Protein AF-A0AAI9NDE2-F1 (afdb_monomer)

pLDDT: mean 88.68, std 15.53, range [35.81, 98.12]

Structure (mmCIF, N/CA/C/O backbone):
data_AF-A0AAI9NDE2-F1
#
_entry.id   AF-A0AAI9NDE2-F1
#
loop_
_atom_site.group_PDB
_atom_site.id
_atom_site.type_symbol
_atom_site.label_atom_id
_atom_site.label_alt_id
_atom_site.label_comp_id
_atom_site.label_asym_id
_atom_site.label_entity_id
_atom_site.label_seq_id
_atom_site.pdbx_PDB_ins_code
_atom_site.Cartn_x
_atom_site.Cartn_y
_atom_site.Cartn_z
_atom_site.occupancy
_atom_site.B_iso_or_equiv
_atom_site.auth_seq_id
_atom_site.auth_comp_id
_atom_site.auth_asym_id
_atom_site.auth_atom_id
_atom_site.pdbx_PDB_model_num
ATOM 1 N N . MET A 1 1 ? -2.341 3.810 -8.965 1.00 94.00 1 MET A N 1
ATOM 2 C CA . MET A 1 1 ? -1.179 4.711 -9.147 1.00 94.00 1 MET A CA 1
ATOM 3 C C . MET A 1 1 ? -0.208 4.074 -10.124 1.00 94.00 1 MET A C 1
ATOM 5 O O . MET A 1 1 ? -0.133 2.853 -10.163 1.00 94.00 1 MET A O 1
ATOM 9 N N . ASP A 1 2 ? 0.526 4.861 -10.901 1.00 96.38 2 ASP A N 1
ATOM 10 C CA . ASP A 1 2 ? 1.731 4.390 -11.596 1.00 96.38 2 ASP A CA 1
ATOM 11 C C . ASP A 1 2 ? 2.960 4.448 -10.660 1.00 96.38 2 ASP A C 1
ATOM 13 O O . ASP A 1 2 ? 2.846 4.801 -9.480 1.00 96.38 2 ASP A O 1
ATOM 17 N N . ALA A 1 3 ? 4.130 4.038 -11.159 1.00 95.88 3 ALA A N 1
A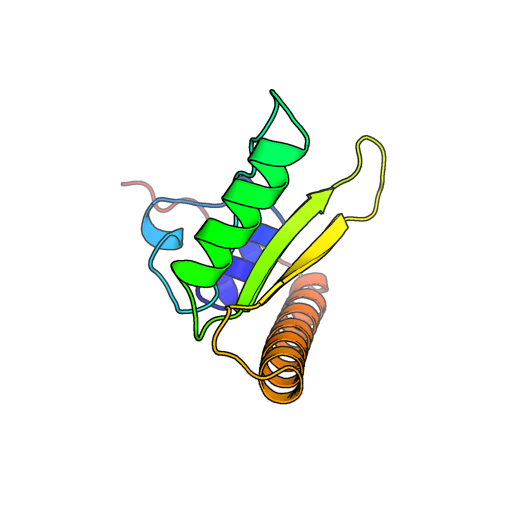TOM 18 C CA . ALA A 1 3 ? 5.366 3.993 -10.374 1.00 95.88 3 ALA A CA 1
ATOM 19 C C . ALA A 1 3 ? 5.860 5.393 -9.951 1.00 95.88 3 ALA A C 1
ATOM 21 O O . ALA A 1 3 ? 6.284 5.573 -8.808 1.00 95.88 3 ALA A O 1
ATOM 22 N N . ASP A 1 4 ? 5.748 6.391 -10.830 1.00 93.75 4 ASP A N 1
ATOM 23 C CA . ASP A 1 4 ? 6.204 7.765 -10.572 1.00 93.75 4 ASP A CA 1
ATOM 24 C C . ASP A 1 4 ? 5.335 8.469 -9.519 1.00 93.75 4 ASP A C 1
ATOM 26 O O . ASP A 1 4 ? 5.832 9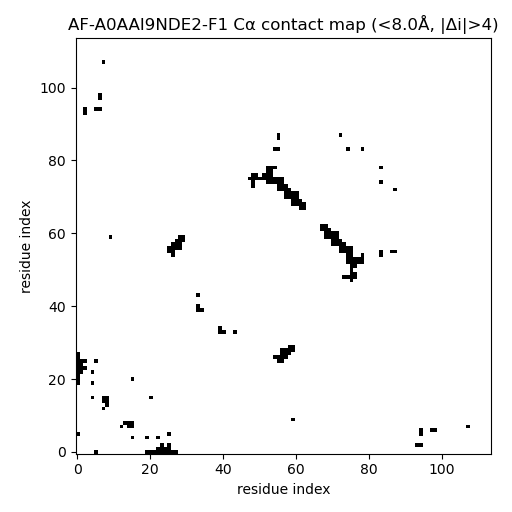.149 -8.613 1.00 93.75 4 ASP A O 1
ATOM 30 N N . THR A 1 5 ? 4.019 8.274 -9.600 1.00 95.88 5 THR A N 1
ATOM 31 C CA . THR A 1 5 ? 3.056 8.793 -8.624 1.00 95.88 5 THR A CA 1
ATOM 32 C C . THR A 1 5 ? 3.250 8.128 -7.268 1.00 95.88 5 THR A C 1
ATOM 34 O O . THR A 1 5 ? 3.207 8.800 -6.239 1.00 95.88 5 THR A O 1
ATOM 37 N N . GLU A 1 6 ? 3.502 6.818 -7.245 1.00 96.25 6 GLU A N 1
ATOM 38 C CA . GLU A 1 6 ? 3.832 6.103 -6.013 1.00 96.25 6 GLU A CA 1
ATOM 39 C C . GLU A 1 6 ? 5.099 6.657 -5.352 1.00 96.25 6 GLU A C 1
ATOM 41 O O . GLU A 1 6 ? 5.103 6.900 -4.146 1.00 96.25 6 GLU A O 1
ATOM 46 N N . LEU A 1 7 ? 6.160 6.878 -6.128 1.00 94.56 7 LEU A N 1
ATOM 47 C CA . LEU A 1 7 ? 7.410 7.452 -5.637 1.00 94.56 7 LEU A CA 1
ATOM 48 C C . LEU A 1 7 ? 7.175 8.848 -5.033 1.00 94.56 7 LEU A C 1
ATOM 50 O O . LEU A 1 7 ? 7.600 9.122 -3.907 1.00 94.56 7 LEU A O 1
ATOM 54 N N . SER A 1 8 ? 6.417 9.690 -5.740 1.00 92.75 8 SER A N 1
ATOM 55 C CA . SER A 1 8 ? 6.001 11.019 -5.275 1.00 92.75 8 SER A CA 1
ATOM 56 C C . SER A 1 8 ? 5.225 10.951 -3.955 1.00 92.75 8 SER A C 1
ATOM 58 O O . SER A 1 8 ? 5.523 11.690 -3.016 1.00 92.75 8 SER A O 1
ATOM 60 N N . TYR A 1 9 ? 4.263 10.028 -3.863 1.00 93.69 9 TYR A N 1
ATOM 61 C CA . TYR A 1 9 ? 3.431 9.812 -2.681 1.00 93.69 9 TYR A CA 1
ATOM 62 C C . TYR A 1 9 ? 4.240 9.329 -1.473 1.00 93.69 9 TYR A C 1
ATOM 64 O O . TYR A 1 9 ? 4.046 9.824 -0.364 1.00 93.69 9 TYR A O 1
ATOM 72 N N . VAL A 1 10 ? 5.164 8.386 -1.670 1.00 92.50 10 VAL A N 1
ATOM 73 C CA . VAL A 1 10 ? 5.999 7.850 -0.585 1.00 92.50 10 VAL A CA 1
ATOM 74 C C . VAL A 1 10 ? 6.935 8.919 -0.019 1.00 92.50 10 VAL A C 1
ATOM 76 O O . VAL A 1 10 ? 7.132 8.957 1.195 1.00 92.50 10 VAL A O 1
ATOM 79 N N . MET A 1 11 ? 7.481 9.802 -0.862 1.00 89.19 11 MET A N 1
ATOM 80 C CA . MET A 1 11 ? 8.318 10.919 -0.404 1.00 89.19 11 MET A CA 1
ATOM 81 C C . MET A 1 11 ? 7.507 12.046 0.238 1.00 89.19 11 MET A C 1
ATOM 83 O O . MET A 1 11 ? 7.935 12.629 1.232 1.00 89.19 11 MET A O 1
ATOM 87 N N . ALA A 1 12 ? 6.335 12.354 -0.314 1.00 89.12 12 ALA A N 1
ATOM 88 C CA . ALA A 1 12 ? 5.451 13.398 0.181 1.00 89.12 12 ALA A CA 1
ATOM 89 C C . ALA A 1 12 ? 3.986 12.937 0.080 1.00 89.12 12 ALA A C 1
ATOM 91 O O . ALA A 1 12 ? 3.367 13.105 -0.971 1.00 89.12 12 ALA A O 1
ATOM 92 N N . PRO A 1 13 ? 3.379 12.409 1.161 1.00 88.25 13 PRO A N 1
ATOM 93 C CA . PRO A 1 13 ? 2.006 11.892 1.118 1.00 88.25 13 PRO A CA 1
ATOM 94 C C . PRO A 1 13 ? 0.941 12.929 0.731 1.00 88.25 13 PRO A C 1
ATOM 96 O O . PRO A 1 13 ? -0.118 12.571 0.225 1.00 88.25 13 PRO A O 1
ATOM 99 N N . SER A 1 14 ? 1.232 14.219 0.925 1.00 88.81 14 SER A N 1
ATOM 100 C CA . SER A 1 14 ? 0.389 15.349 0.514 1.00 88.81 14 SER A CA 1
ATOM 101 C C . SER A 1 14 ? 0.527 15.738 -0.967 1.00 88.81 14 SER A C 1
ATOM 103 O O . SER A 1 14 ? -0.100 16.701 -1.399 1.00 88.81 14 SER A O 1
ATOM 105 N N . SER A 1 15 ? 1.341 15.024 -1.752 1.00 88.00 15 SER A N 1
ATOM 106 C CA . SER A 1 15 ? 1.599 15.334 -3.169 1.00 88.00 15 SER A CA 1
ATOM 107 C C . SER A 1 15 ? 0.488 14.900 -4.131 1.00 88.00 15 SER A C 1
ATOM 109 O O . SER A 1 15 ? 0.514 15.282 -5.300 1.00 88.00 15 SER A O 1
ATOM 111 N N . LEU A 1 16 ? -0.486 14.110 -3.670 1.00 90.19 16 LEU A N 1
ATOM 112 C CA . LEU A 1 16 ? -1.534 13.556 -4.525 1.00 90.19 16 LEU A CA 1
ATOM 113 C C . LEU A 1 16 ? -2.472 14.650 -5.060 1.00 90.19 16 LEU A C 1
ATOM 115 O O . LEU A 1 16 ? -3.229 15.262 -4.309 1.00 90.19 16 LEU A O 1
ATOM 119 N N . GLY A 1 17 ? -2.450 14.857 -6.379 1.00 89.06 17 GLY A N 1
ATOM 120 C CA . GLY A 1 17 ? -3.439 15.650 -7.119 1.00 89.06 17 GLY A CA 1
ATOM 121 C C . GLY A 1 17 ? -4.534 14.786 -7.759 1.00 89.06 17 GLY A C 1
ATOM 122 O O . GLY A 1 17 ? -4.500 13.561 -7.671 1.00 89.06 17 GLY A O 1
ATOM 123 N N . GLY A 1 18 ? -5.493 15.403 -8.459 1.00 89.38 18 GLY A N 1
ATOM 124 C CA . GLY A 1 18 ? -6.626 14.688 -9.078 1.00 89.38 18 GLY A CA 1
ATOM 125 C C . GLY A 1 18 ? -6.212 13.552 -10.026 1.00 89.38 18 GLY A C 1
ATOM 126 O O . GLY A 1 18 ? -6.740 12.446 -9.937 1.00 89.38 18 GLY A O 1
ATOM 127 N N . ASN A 1 19 ? -5.191 13.777 -10.856 1.00 89.00 19 ASN A N 1
ATOM 128 C CA . ASN A 1 19 ? -4.712 12.776 -11.820 1.00 89.00 19 ASN A CA 1
ATOM 129 C C . ASN A 1 19 ? -4.006 11.577 -11.160 1.00 89.00 19 ASN A C 1
ATOM 131 O O . ASN A 1 19 ? -3.877 10.526 -11.781 1.00 89.00 19 ASN A O 1
ATOM 135 N N . ALA A 1 20 ? -3.580 11.703 -9.900 1.00 91.81 20 ALA A N 1
ATOM 136 C CA . ALA A 1 20 ? -2.859 10.652 -9.183 1.00 91.81 20 ALA A CA 1
ATOM 137 C C . ALA A 1 20 ? -3.749 9.450 -8.806 1.00 91.81 20 ALA A C 1
ATOM 139 O O . ALA A 1 20 ? -3.249 8.362 -8.518 1.00 91.81 20 ALA A O 1
ATOM 140 N N . TRP A 1 21 ? -5.074 9.629 -8.807 1.00 92.06 21 TRP A N 1
ATOM 141 C CA . TRP A 1 21 ? -6.025 8.607 -8.364 1.00 92.06 21 TRP A CA 1
ATOM 142 C C . TRP A 1 21 ? -6.242 7.484 -9.384 1.00 92.06 21 TRP A C 1
ATOM 144 O O . TRP A 1 21 ? -6.534 6.361 -8.981 1.00 92.06 21 TRP A O 1
ATOM 154 N N . ASN A 1 22 ? -6.066 7.755 -10.683 1.00 93.69 22 ASN A N 1
ATOM 155 C CA . ASN A 1 22 ? -6.339 6.792 -11.759 1.00 93.69 22 ASN A CA 1
ATOM 156 C C . ASN A 1 22 ? -5.222 6.729 -12.820 1.00 93.69 22 ASN A C 1
ATOM 158 O O . ASN A 1 22 ? -5.482 6.508 -13.997 1.00 93.69 22 ASN A O 1
ATOM 162 N N . CYS A 1 23 ? -3.971 6.955 -12.416 1.00 94.12 23 CYS A N 1
ATOM 163 C CA . CYS A 1 23 ? -2.821 6.961 -13.329 1.00 94.12 23 CYS A CA 1
ATOM 164 C C . CYS A 1 23 ? -2.176 5.584 -13.566 1.00 94.12 23 CYS A C 1
ATOM 166 O O . CYS A 1 23 ? -1.281 5.472 -14.392 1.00 94.12 23 CYS A O 1
ATOM 168 N N . GLY A 1 24 ? -2.597 4.526 -12.866 1.00 95.31 24 GLY A N 1
ATOM 169 C CA . GLY A 1 24 ? -1.990 3.199 -13.025 1.00 95.31 24 GLY A CA 1
ATOM 170 C C . GLY A 1 24 ? -2.556 2.141 -12.082 1.00 95.31 24 GLY A C 1
ATOM 171 O O . GLY A 1 24 ? -3.468 2.418 -11.302 1.00 95.31 24 GLY A O 1
ATOM 172 N N . ASP A 1 25 ? -1.967 0.949 -12.115 1.00 94.88 25 ASP A N 1
ATOM 173 C CA . ASP A 1 25 ? -2.461 -0.299 -11.513 1.00 94.88 25 ASP A CA 1
ATOM 174 C C . ASP A 1 25 ? -2.040 -0.536 -10.048 1.00 94.88 25 ASP A C 1
ATOM 176 O O . ASP A 1 25 ? -2.584 -1.407 -9.368 1.00 94.88 25 ASP A O 1
ATOM 180 N N . ARG A 1 26 ? -1.095 0.243 -9.512 1.00 97.12 26 ARG A N 1
ATOM 181 C CA . ARG A 1 26 ? -0.607 0.080 -8.133 1.00 97.12 26 ARG A CA 1
ATOM 182 C C . ARG A 1 26 ? -1.636 0.609 -7.138 1.00 97.12 26 ARG A C 1
ATOM 184 O O . ARG A 1 26 ? -1.811 1.825 -7.001 1.00 97.12 26 ARG A O 1
ATOM 191 N N . LEU A 1 27 ? -2.300 -0.299 -6.424 1.00 97.00 27 LEU A N 1
ATOM 192 C CA . LEU A 1 27 ? -3.305 0.040 -5.418 1.00 97.00 27 LEU A CA 1
A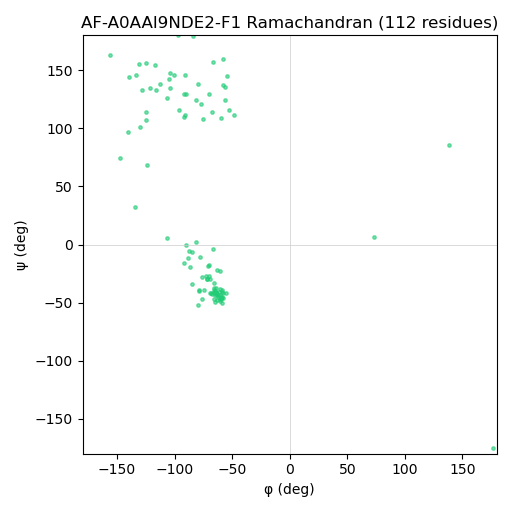TOM 193 C C . LEU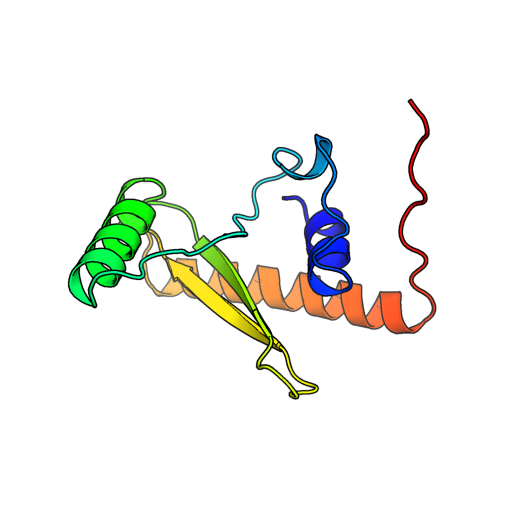 A 1 27 ? -2.656 0.528 -4.113 1.00 97.00 27 LEU A C 1
ATOM 195 O O . LEU A 1 27 ? -1.922 -0.211 -3.446 1.00 97.00 27 LEU A O 1
ATOM 199 N N . TRP A 1 28 ? -2.999 1.753 -3.717 1.00 97.19 28 TRP A N 1
ATOM 200 C CA . TRP A 1 28 ? -2.640 2.336 -2.427 1.00 97.19 28 TRP A CA 1
ATOM 201 C C . TRP A 1 28 ? -3.881 2.731 -1.639 1.00 97.19 28 TRP A C 1
ATOM 203 O O . TRP A 1 28 ? -4.803 3.354 -2.157 1.00 97.19 28 TRP A O 1
ATOM 213 N N . ILE A 1 29 ? -3.884 2.377 -0.361 1.00 96.38 29 ILE A N 1
ATOM 214 C CA . ILE A 1 29 ? -4.885 2.812 0.605 1.00 96.38 29 ILE A CA 1
ATOM 215 C C . ILE A 1 29 ? -4.365 4.099 1.236 1.00 96.38 29 ILE A C 1
ATOM 217 O O . ILE A 1 29 ? -3.378 4.064 1.977 1.00 96.38 29 ILE A O 1
ATOM 221 N N . ILE A 1 30 ? -5.040 5.206 0.932 1.00 94.81 30 ILE A N 1
ATOM 222 C CA . ILE A 1 30 ? -4.690 6.539 1.435 1.00 94.81 30 ILE A CA 1
ATOM 223 C C . ILE A 1 30 ? -5.211 6.717 2.857 1.00 94.81 30 ILE A C 1
ATOM 225 O O . ILE A 1 30 ? -4.430 6.984 3.766 1.00 94.81 30 ILE A O 1
ATOM 229 N N . ASP A 1 31 ? -6.501 6.444 3.054 1.00 93.50 31 ASP A N 1
ATOM 230 C CA . ASP A 1 31 ? -7.153 6.515 4.353 1.00 93.50 31 ASP A CA 1
ATOM 231 C C . ASP A 1 31 ? -7.646 5.143 4.800 1.00 93.50 31 ASP A C 1
ATOM 233 O O . ASP A 1 31 ? -8.290 4.396 4.061 1.00 93.50 31 ASP A O 1
ATOM 237 N N . TRP A 1 32 ? -7.351 4.818 6.056 1.00 94.44 32 TRP A N 1
ATOM 238 C CA . TRP A 1 32 ? -7.882 3.641 6.728 1.00 94.44 32 TRP A CA 1
ATOM 239 C C . TRP A 1 32 ? -8.454 4.049 8.078 1.00 94.44 32 TRP A C 1
ATOM 241 O O . TRP A 1 32 ? -7.718 4.226 9.052 1.00 94.44 32 TRP A O 1
ATOM 251 N N . ILE A 1 33 ? -9.775 4.177 8.144 1.00 94.50 33 ILE A N 1
ATOM 252 C CA . ILE A 1 33 ? -10.477 4.693 9.317 1.00 94.50 33 ILE A CA 1
ATOM 253 C C . ILE A 1 33 ? -11.516 3.657 9.753 1.00 94.50 33 ILE A C 1
ATOM 255 O O . ILE A 1 33 ? -12.458 3.360 9.029 1.00 94.50 33 ILE A O 1
ATOM 259 N N . ALA A 1 34 ? -11.310 3.079 10.938 1.00 94.81 34 ALA A N 1
ATOM 260 C CA . ALA A 1 34 ? -12.226 2.129 11.578 1.00 94.81 34 ALA A CA 1
ATOM 261 C C . ALA A 1 34 ? -12.139 2.302 13.109 1.00 94.81 34 ALA A C 1
ATOM 263 O O . ALA A 1 34 ? -11.442 1.526 13.770 1.00 94.81 34 ALA A O 1
ATOM 264 N N . PRO A 1 35 ? -12.728 3.379 13.665 1.00 93.62 35 PRO A N 1
ATOM 265 C CA . PRO A 1 35 ? -12.446 3.823 15.029 1.00 93.62 35 PRO A CA 1
ATOM 266 C C . PRO A 1 35 ? -13.303 3.136 16.100 1.00 93.62 35 PRO A C 1
ATOM 268 O O . PRO A 1 35 ? -12.929 3.166 17.268 1.00 93.62 35 PRO A O 1
ATOM 271 N N . PHE A 1 36 ? -14.439 2.539 15.730 1.00 92.81 36 PHE A N 1
ATOM 272 C CA . PHE A 1 36 ? -15.457 2.120 16.699 1.00 92.81 36 PHE A CA 1
ATOM 273 C C . PHE A 1 36 ? -15.189 0.741 17.303 1.00 92.81 36 PHE A C 1
ATOM 275 O O . PHE A 1 36 ? -15.457 0.523 18.483 1.00 92.81 36 PHE A O 1
ATOM 282 N N . SER A 1 37 ? -14.615 -0.188 16.537 1.00 95.00 37 SER A N 1
ATOM 283 C CA . SER A 1 37 ? -14.268 -1.507 17.057 1.00 95.00 37 SER A CA 1
ATOM 284 C C . SER A 1 37 ? -13.145 -2.191 16.275 1.00 95.00 37 SER A C 1
ATOM 286 O O . SER A 1 37 ? -12.826 -1.875 15.125 1.00 95.00 37 SER A O 1
ATOM 288 N N . ARG A 1 38 ? -12.551 -3.217 16.899 1.00 94.31 38 ARG A N 1
ATOM 289 C CA . ARG A 1 38 ? -11.652 -4.152 16.200 1.00 94.31 38 ARG A CA 1
ATOM 290 C C . ARG A 1 38 ? -12.384 -4.939 15.113 1.00 94.31 38 ARG A C 1
ATOM 292 O O . ARG A 1 38 ? -11.730 -5.473 14.217 1.00 94.31 38 ARG A O 1
ATOM 299 N N . ASP A 1 39 ? -13.699 -5.055 15.216 1.00 96.69 39 ASP A N 1
ATOM 300 C CA . ASP A 1 39 ? -14.531 -5.854 14.325 1.00 96.69 39 ASP A CA 1
ATOM 301 C C . ASP A 1 39 ? -14.758 -5.095 13.020 1.00 96.69 39 ASP A C 1
ATOM 303 O O . ASP A 1 39 ? -14.542 -5.674 11.957 1.00 96.69 39 ASP A O 1
ATOM 307 N N . ASP A 1 40 ? -14.976 -3.780 13.090 1.00 95.62 40 ASP A N 1
ATOM 308 C CA . ASP A 1 40 ? -15.021 -2.892 11.921 1.00 95.62 40 ASP A CA 1
ATOM 309 C C . ASP A 1 40 ? -13.707 -2.927 11.139 1.00 95.62 40 ASP A C 1
ATOM 311 O O . ASP A 1 40 ? -13.695 -2.979 9.911 1.00 95.62 40 ASP A O 1
ATOM 315 N N . ASN A 1 41 ? -12.568 -2.978 11.839 1.00 95.12 41 ASN A N 1
ATOM 316 C CA . ASN A 1 41 ? -11.264 -3.104 11.188 1.00 95.12 41 ASN A CA 1
ATOM 317 C C . ASN A 1 41 ? -11.130 -4.426 10.410 1.00 95.12 41 ASN A C 1
ATOM 319 O O . ASN A 1 41 ? -10.611 -4.442 9.289 1.00 95.12 41 ASN A O 1
ATOM 323 N N . ARG A 1 42 ? -1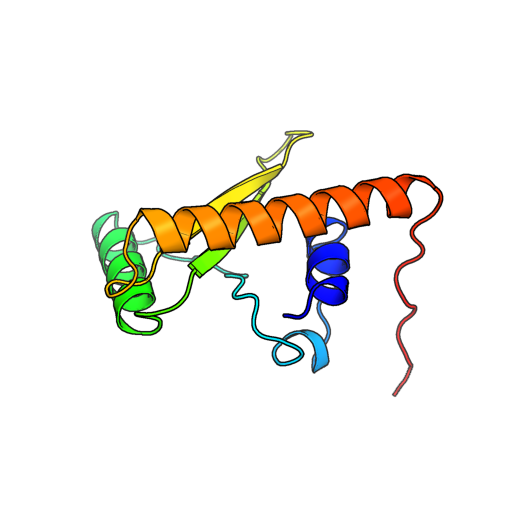1.602 -5.540 10.993 1.00 95.81 42 ARG A N 1
ATOM 324 C CA . ARG A 1 42 ? -11.598 -6.855 10.330 1.00 95.81 42 ARG A CA 1
ATOM 325 C C . ARG A 1 42 ? -12.578 -6.888 9.162 1.00 95.81 42 ARG A C 1
ATOM 327 O O . ARG A 1 42 ? -12.214 -7.412 8.109 1.00 95.81 42 ARG A O 1
ATOM 334 N N . ALA A 1 43 ? -13.764 -6.308 9.329 1.00 96.50 43 ALA A N 1
ATOM 335 C CA . ALA A 1 43 ? -14.777 -6.191 8.289 1.00 96.50 43 ALA A CA 1
ATOM 336 C C . ALA A 1 43 ? -14.250 -5.380 7.098 1.00 96.50 43 ALA A C 1
ATOM 338 O O . ALA A 1 43 ? -14.283 -5.871 5.973 1.00 96.50 43 ALA A O 1
ATOM 339 N N . LEU A 1 44 ? -13.644 -4.214 7.344 1.00 96.31 44 LEU A N 1
ATOM 340 C CA . LEU A 1 44 ? -13.049 -3.380 6.298 1.00 96.31 44 LEU A CA 1
ATOM 341 C C . LEU A 1 44 ? -11.912 -4.104 5.561 1.00 96.31 44 LEU A C 1
ATOM 343 O O . LEU A 1 44 ? -11.827 -4.062 4.335 1.00 96.31 44 LEU A O 1
ATOM 347 N N . ARG A 1 45 ? -11.061 -4.839 6.289 1.00 95.19 45 ARG A N 1
ATOM 348 C CA . ARG A 1 45 ? -10.006 -5.668 5.681 1.00 95.19 45 ARG A CA 1
ATOM 349 C C . ARG A 1 45 ? -10.551 -6.792 4.819 1.00 95.19 45 ARG A C 1
ATOM 351 O O . ARG A 1 45 ? -9.977 -7.056 3.765 1.00 95.19 45 ARG A O 1
ATOM 358 N N . ARG A 1 46 ? -11.615 -7.457 5.259 1.00 96.31 46 ARG A N 1
ATOM 359 C CA . ARG A 1 46 ? -12.283 -8.490 4.468 1.00 96.31 46 ARG A CA 1
ATOM 360 C C . ARG A 1 46 ? -12.903 -7.882 3.207 1.00 96.31 46 ARG A C 1
ATOM 362 O O . ARG A 1 46 ? -12.597 -8.361 2.122 1.00 96.31 46 ARG A O 1
ATOM 369 N N . ALA A 1 47 ? -13.655 -6.792 3.345 1.00 96.75 47 ALA A N 1
ATOM 370 C CA . ALA A 1 47 ? -14.294 -6.101 2.228 1.00 96.75 47 ALA A CA 1
ATOM 371 C C . ALA A 1 47 ? -13.277 -5.625 1.177 1.00 96.75 47 ALA A C 1
ATOM 373 O O . ALA A 1 47 ? -13.505 -5.791 -0.018 1.00 96.75 47 ALA A O 1
ATOM 374 N N . LEU A 1 48 ? -12.119 -5.103 1.602 1.00 96.00 48 LEU A N 1
ATOM 375 C CA . LEU A 1 48 ? -11.039 -4.737 0.682 1.00 96.00 48 LEU A CA 1
ATOM 376 C C . LEU A 1 48 ? -10.547 -5.949 -0.130 1.00 96.00 48 LEU A C 1
ATOM 378 O O . LEU A 1 48 ? -10.390 -5.851 -1.344 1.00 96.00 48 LEU A O 1
ATOM 382 N N . ALA A 1 49 ? -10.306 -7.083 0.534 1.00 96.62 49 ALA A N 1
ATOM 383 C CA . ALA A 1 49 ? -9.805 -8.294 -0.115 1.00 96.62 49 ALA A CA 1
ATOM 384 C C . ALA A 1 49 ? -10.840 -8.963 -1.036 1.00 96.62 49 ALA A C 1
ATOM 386 O O . ALA A 1 49 ? -10.452 -9.662 -1.969 1.00 96.62 49 ALA A O 1
ATOM 387 N N . GLU A 1 50 ? -12.132 -8.773 -0.764 1.00 97.19 50 GLU A N 1
ATOM 388 C CA . GLU A 1 50 ? -13.241 -9.237 -1.606 1.00 97.19 50 GLU A CA 1
ATOM 389 C C . GLU A 1 50 ? -13.449 -8.317 -2.820 1.00 97.19 50 GLU A C 1
ATOM 391 O O . GLU A 1 50 ? -13.671 -8.810 -3.921 1.00 97.19 50 GLU A O 1
ATOM 396 N N . ARG A 1 51 ? -13.318 -6.993 -2.650 1.00 96.94 51 ARG A N 1
ATOM 397 C CA . ARG A 1 51 ? -13.481 -6.003 -3.731 1.00 96.94 51 ARG A CA 1
ATOM 398 C C . ARG A 1 51 ? -12.331 -5.998 -4.738 1.00 96.94 51 ARG A C 1
ATOM 400 O O . ARG A 1 51 ? -12.548 -5.675 -5.900 1.00 96.94 51 ARG A O 1
ATOM 407 N N . HIS A 1 52 ? -11.128 -6.348 -4.293 1.00 95.88 52 HIS A N 1
ATOM 408 C CA . HIS A 1 52 ? -9.931 -6.447 -5.130 1.00 95.88 52 HIS A CA 1
ATOM 409 C C . HIS A 1 52 ? -9.331 -7.856 -5.011 1.00 95.88 52 HIS A C 1
ATOM 411 O O . HIS A 1 52 ? -8.286 -8.031 -4.379 1.00 95.88 52 HIS A O 1
ATOM 417 N N . PRO A 1 53 ? -10.019 -8.886 -5.536 1.00 96.75 53 PRO A N 1
ATOM 418 C CA . PRO A 1 53 ? -9.705 -10.283 -5.243 1.00 96.75 53 PRO A CA 1
ATOM 419 C C . PRO A 1 53 ? -8.376 -10.748 -5.847 1.00 96.75 53 PRO A C 1
ATOM 421 O O . PRO A 1 53 ? -7.709 -11.604 -5.267 1.00 96.75 53 PRO A O 1
ATOM 424 N N . ASP A 1 54 ? -7.982 -10.167 -6.970 1.00 96.81 54 ASP A N 1
ATOM 425 C CA . ASP A 1 54 ? -6.840 -10.516 -7.815 1.00 96.81 54 ASP A CA 1
ATOM 426 C C . ASP A 1 54 ? -5.672 -9.520 -7.701 1.00 96.81 54 ASP A C 1
ATOM 428 O O . ASP A 1 54 ? -4.684 -9.628 -8.420 1.00 96.81 54 ASP A O 1
ATOM 432 N N . SER A 1 55 ? -5.769 -8.550 -6.789 1.00 96.38 55 SER A N 1
ATOM 433 C CA . SER A 1 55 ? -4.808 -7.452 -6.668 1.00 96.38 55 SER A CA 1
ATOM 434 C C . SER A 1 55 ? -4.083 -7.451 -5.321 1.00 96.38 55 SER A C 1
ATOM 436 O O . SER A 1 55 ? -4.596 -7.909 -4.293 1.00 96.38 55 SER A O 1
ATOM 438 N N . VAL A 1 56 ? -2.884 -6.871 -5.299 1.00 97.94 56 VAL A N 1
ATOM 439 C CA . VAL A 1 56 ? -2.192 -6.506 -4.057 1.00 97.94 56 VAL A CA 1
ATOM 440 C C . VAL A 1 56 ? -2.368 -5.017 -3.786 1.00 97.94 56 VAL A C 1
ATOM 442 O O . VAL A 1 56 ? -2.403 -4.205 -4.705 1.00 97.94 56 VAL A O 1
ATOM 445 N N . GLY A 1 57 ? -2.463 -4.655 -2.511 1.00 97.06 57 GLY A N 1
ATOM 446 C CA . GLY A 1 57 ? -2.568 -3.267 -2.068 1.00 97.06 57 GLY A CA 1
ATOM 447 C C . GLY A 1 57 ? -1.478 -2.920 -1.067 1.00 97.06 57 GLY A C 1
ATOM 448 O O . GLY A 1 57 ? -0.952 -3.797 -0.376 1.00 97.06 57 GLY A O 1
ATOM 449 N N . ARG A 1 58 ? -1.149 -1.633 -0.951 1.00 97.75 58 ARG A N 1
ATOM 450 C CA . ARG A 1 58 ? -0.198 -1.113 0.042 1.00 97.75 58 ARG A CA 1
ATOM 451 C C . ARG A 1 58 ? -0.769 0.087 0.792 1.00 97.75 58 ARG A C 1
ATOM 453 O O . ARG A 1 58 ? -1.662 0.767 0.308 1.00 97.75 58 ARG A O 1
ATOM 460 N N . SER A 1 59 ? -0.277 0.340 1.999 1.00 96.56 59 SER A N 1
ATOM 461 C CA . SER A 1 59 ? -0.571 1.566 2.754 1.00 96.56 59 SER A CA 1
ATOM 462 C C . SER A 1 59 ? 0.686 2.065 3.447 1.00 96.56 59 SER A C 1
ATOM 464 O O . SER A 1 59 ? 1.450 1.248 3.973 1.00 96.56 59 SER A O 1
ATOM 466 N N . LEU A 1 60 ? 0.861 3.381 3.52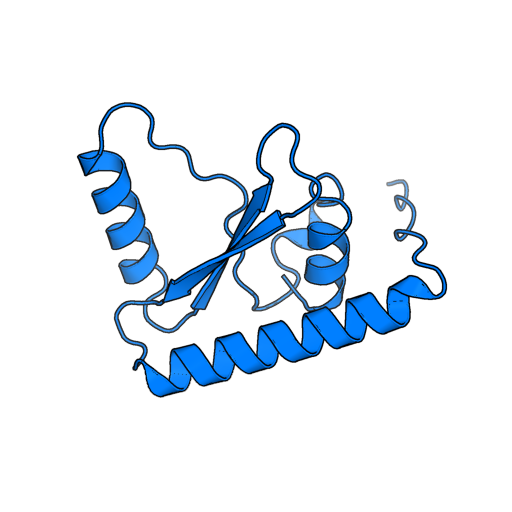7 1.00 94.19 60 LEU A N 1
ATOM 467 C CA . LEU A 1 60 ? 1.977 3.989 4.240 1.00 94.19 60 LEU A CA 1
ATOM 468 C C . LEU A 1 60 ? 1.575 4.282 5.686 1.00 94.19 60 LEU A C 1
ATOM 470 O O . LEU A 1 60 ? 0.540 4.887 5.947 1.00 94.19 60 LEU A O 1
ATOM 474 N N . ARG A 1 61 ? 2.396 3.857 6.648 1.00 90.81 61 ARG A N 1
ATOM 475 C CA . ARG A 1 61 ? 2.209 4.181 8.063 1.00 90.81 61 ARG A CA 1
ATOM 476 C C . ARG A 1 61 ? 3.463 4.825 8.623 1.00 90.81 61 ARG A C 1
ATOM 478 O O . ARG A 1 61 ? 4.445 4.136 8.891 1.00 90.81 61 ARG A O 1
ATOM 485 N N . VAL A 1 62 ? 3.387 6.124 8.870 1.00 85.56 62 VAL A N 1
ATOM 486 C CA . VAL A 1 62 ? 4.406 6.870 9.614 1.00 85.56 62 VAL A CA 1
ATOM 487 C C . VAL A 1 62 ? 4.032 6.840 11.094 1.00 85.56 62 VAL A C 1
ATOM 489 O O . VAL A 1 62 ? 2.878 7.082 11.459 1.00 85.56 62 VAL A O 1
ATOM 492 N N . ARG A 1 63 ? 4.974 6.476 11.968 1.00 82.06 63 ARG A N 1
ATOM 493 C CA . ARG A 1 63 ? 4.756 6.584 13.418 1.00 82.06 63 ARG A CA 1
ATOM 494 C C . ARG A 1 63 ? 4.972 8.033 13.838 1.00 82.06 63 ARG A C 1
ATOM 496 O O . ARG A 1 63 ? 5.928 8.662 13.405 1.00 82.06 63 ARG A O 1
ATOM 503 N N . ARG A 1 64 ? 4.108 8.553 14.712 1.00 81.38 64 ARG A N 1
ATOM 504 C CA . ARG A 1 64 ? 4.302 9.886 15.296 1.00 81.38 64 ARG A CA 1
ATOM 505 C C . ARG A 1 64 ? 5.668 9.937 15.990 1.00 81.38 64 ARG A C 1
ATOM 507 O O . ARG A 1 64 ? 5.931 9.099 16.847 1.00 81.38 64 ARG A O 1
ATOM 514 N N . GLY A 1 65 ? 6.504 10.900 15.606 1.00 80.75 65 GLY A N 1
ATOM 515 C CA . GLY A 1 65 ? 7.857 11.068 16.148 1.00 80.75 65 GLY A CA 1
ATOM 516 C C . GLY A 1 65 ? 8.882 10.032 15.673 1.00 80.75 65 GLY A C 1
ATOM 517 O O . GLY A 1 65 ? 9.992 10.028 16.186 1.00 80.75 65 GLY A O 1
ATOM 518 N N . GLY A 1 66 ? 8.524 9.153 14.731 1.00 78.69 66 GLY A N 1
ATOM 519 C CA . GLY A 1 66 ? 9.466 8.242 14.088 1.00 78.69 66 GLY A CA 1
ATOM 520 C C . GLY A 1 66 ? 10.060 8.856 12.823 1.00 78.69 66 GLY A C 1
ATOM 521 O O . GLY A 1 66 ? 9.372 9.559 12.087 1.00 78.69 66 GLY A O 1
ATOM 522 N N . ASP A 1 67 ? 11.318 8.535 12.558 1.00 81.69 67 ASP A N 1
ATOM 523 C CA . ASP A 1 67 ? 12.045 8.810 11.312 1.00 81.69 67 ASP A CA 1
ATOM 524 C C . ASP A 1 67 ? 11.806 7.737 10.233 1.00 81.69 67 ASP A C 1
ATOM 526 O O . ASP A 1 67 ? 12.232 7.873 9.089 1.00 81.69 67 ASP A O 1
ATOM 530 N N . THR A 1 68 ? 11.098 6.664 10.589 1.00 84.69 68 THR A N 1
ATOM 531 C CA . THR A 1 68 ? 10.803 5.535 9.710 1.00 84.69 68 THR A CA 1
ATOM 532 C C . THR A 1 68 ? 9.317 5.441 9.380 1.00 84.69 68 THR A C 1
ATOM 534 O O . THR A 1 68 ? 8.428 5.562 10.232 1.00 84.69 68 THR A O 1
ATOM 537 N N . ALA A 1 69 ? 9.043 5.154 8.109 1.00 87.38 69 ALA A N 1
ATOM 538 C CA . ALA A 1 69 ? 7.724 4.792 7.621 1.00 87.38 69 ALA A CA 1
ATOM 539 C C . ALA A 1 69 ? 7.667 3.286 7.343 1.00 87.38 69 ALA A C 1
ATOM 541 O O . ALA A 1 69 ? 8.620 2.687 6.850 1.00 87.38 69 ALA A O 1
ATOM 542 N N . ARG A 1 70 ? 6.525 2.661 7.636 1.00 90.81 70 ARG A N 1
ATOM 543 C CA . ARG A 1 70 ? 6.265 1.259 7.305 1.00 90.81 70 ARG A CA 1
ATOM 544 C C . ARG A 1 70 ? 5.276 1.173 6.154 1.00 90.81 70 ARG A C 1
ATOM 546 O O . ARG A 1 70 ? 4.155 1.664 6.272 1.00 90.81 70 ARG A O 1
ATOM 553 N N . VAL A 1 71 ? 5.647 0.449 5.103 1.00 94.25 71 VAL A N 1
ATOM 554 C CA . VAL A 1 71 ? 4.693 -0.016 4.094 1.00 94.25 71 VAL A CA 1
ATOM 555 C C . VAL A 1 71 ? 4.005 -1.269 4.629 1.00 94.25 71 VAL A C 1
ATOM 557 O O . VAL A 1 71 ? 4.651 -2.230 5.047 1.00 94.25 71 VAL A O 1
ATOM 560 N N . LYS A 1 72 ? 2.676 -1.242 4.686 1.00 95.75 72 LYS A N 1
ATOM 561 C CA . LYS A 1 72 ? 1.855 -2.404 5.032 1.00 95.75 72 LYS A CA 1
ATOM 562 C C . LYS A 1 72 ? 1.222 -2.952 3.765 1.00 95.75 72 LYS A C 1
ATOM 564 O O . LYS A 1 72 ? 0.684 -2.189 2.972 1.00 95.75 72 LYS A O 1
ATOM 569 N N . GLU A 1 73 ? 1.270 -4.266 3.620 1.00 97.25 73 GLU A N 1
ATOM 570 C CA . GLU A 1 73 ? 0.828 -4.982 2.427 1.00 97.25 73 GLU A CA 1
ATOM 571 C C . GLU A 1 73 ? -0.523 -5.666 2.660 1.00 97.25 73 GLU A C 1
ATOM 573 O O . GLU A 1 73 ? -0.856 -6.114 3.768 1.00 97.25 73 GLU A O 1
ATOM 578 N N . TYR A 1 74 ? -1.301 -5.748 1.590 1.00 96.81 74 TYR A N 1
ATOM 579 C CA . TYR A 1 74 ? -2.620 -6.354 1.532 1.00 96.81 74 TYR A CA 1
ATOM 580 C C . TYR A 1 74 ? -2.681 -7.247 0.301 1.00 96.81 74 TYR A C 1
ATOM 582 O O . TYR A 1 74 ? -2.084 -6.945 -0.731 1.00 96.81 74 TYR A O 1
ATOM 590 N N . ARG A 1 75 ? -3.418 -8.347 0.418 1.00 97.31 75 ARG A N 1
ATOM 591 C CA . ARG A 1 75 ? -3.599 -9.324 -0.649 1.00 97.31 75 ARG A CA 1
ATOM 592 C C . ARG A 1 75 ? -5.086 -9.567 -0.848 1.00 97.31 75 ARG A C 1
ATOM 594 O O . ARG A 1 75 ? -5.789 -9.797 0.141 1.00 97.31 75 ARG A O 1
ATOM 601 N N . GLY A 1 76 ? -5.518 -9.549 -2.103 1.00 97.25 76 GLY A N 1
ATOM 602 C CA . GLY A 1 76 ? -6.833 -10.005 -2.529 1.00 97.25 76 GLY A CA 1
ATOM 603 C C . GLY A 1 76 ? -7.107 -11.465 -2.168 1.00 97.25 76 GLY A C 1
ATOM 604 O O . GLY A 1 76 ? -6.201 -12.248 -1.865 1.00 97.25 76 GLY A O 1
ATOM 605 N N . ARG A 1 77 ? -8.387 -11.842 -2.134 1.00 96.12 77 ARG A N 1
ATOM 606 C CA . ARG A 1 77 ? -8.796 -13.181 -1.692 1.00 96.12 77 ARG A CA 1
ATOM 607 C C . ARG A 1 77 ? -8.448 -14.297 -2.687 1.00 96.12 77 ARG A C 1
ATOM 609 O O . ARG A 1 77 ? -8.233 -15.417 -2.231 1.00 96.12 77 ARG A O 1
ATOM 616 N N . ALA A 1 78 ? -8.406 -14.000 -3.985 1.00 96.12 78 ALA A N 1
ATOM 617 C CA . ALA A 1 78 ? -8.177 -14.964 -5.063 1.00 96.12 78 ALA A CA 1
ATOM 618 C C . ALA A 1 78 ? -6.695 -15.119 -5.449 1.00 96.12 78 ALA A C 1
ATOM 620 O O . ALA A 1 78 ? -6.338 -16.109 -6.079 1.00 96.12 78 ALA A O 1
ATOM 621 N N . LEU A 1 79 ? -5.829 -14.183 -5.048 1.00 95.12 79 LEU A N 1
ATOM 622 C CA . LEU A 1 79 ? -4.386 -14.300 -5.260 1.00 95.12 79 LEU A CA 1
ATOM 623 C C . LEU A 1 79 ? -3.763 -15.388 -4.385 1.00 95.12 79 LEU A C 1
ATOM 625 O O . LEU A 1 79 ? -3.890 -15.377 -3.151 1.00 95.12 79 LEU A O 1
ATOM 629 N N . ASP A 1 80 ? -2.987 -16.262 -5.017 1.00 96.19 80 ASP A N 1
ATOM 630 C CA . ASP A 1 80 ? -2.111 -17.172 -4.301 1.00 96.19 80 ASP A CA 1
ATOM 631 C C . ASP A 1 80 ? -0.990 -16.402 -3.572 1.00 96.19 80 ASP A C 1
ATOM 633 O O . ASP A 1 80 ? -0.659 -15.249 -3.867 1.00 96.19 80 ASP A O 1
ATOM 637 N N . ALA A 1 81 ? -0.430 -17.024 -2.534 1.00 95.19 81 ALA A N 1
ATOM 638 C CA . ALA A 1 81 ? 0.569 -16.370 -1.695 1.00 95.19 81 ALA A CA 1
ATOM 639 C C . ALA A 1 81 ? 1.878 -16.071 -2.436 1.00 95.19 81 ALA A C 1
ATOM 641 O O . ALA A 1 81 ? 2.514 -15.062 -2.128 1.00 95.19 81 ALA A O 1
ATOM 642 N N . ALA A 1 82 ? 2.270 -16.927 -3.380 1.00 97.31 82 ALA A N 1
ATOM 643 C CA . ALA A 1 82 ? 3.534 -16.814 -4.086 1.00 97.31 82 ALA A CA 1
ATOM 644 C C . ALA A 1 82 ? 3.472 -15.698 -5.136 1.00 97.31 82 ALA A C 1
ATOM 646 O O . ALA A 1 82 ? 4.343 -14.832 -5.140 1.00 97.31 82 ALA A O 1
ATOM 647 N N . ALA A 1 83 ? 2.412 -15.642 -5.944 1.00 96.69 83 ALA A N 1
ATOM 648 C CA . ALA A 1 83 ? 2.181 -14.575 -6.911 1.00 96.69 83 ALA A CA 1
ATOM 649 C C . ALA A 1 83 ? 2.020 -13.219 -6.223 1.00 96.69 83 ALA A C 1
ATOM 651 O O . ALA A 1 83 ? 2.636 -12.240 -6.642 1.00 96.69 83 ALA A O 1
ATOM 652 N N . ALA A 1 84 ? 1.269 -13.161 -5.116 1.00 97.69 84 ALA A N 1
ATOM 653 C CA . ALA A 1 84 ? 1.145 -11.931 -4.341 1.00 97.69 84 ALA A CA 1
ATOM 654 C C . ALA A 1 84 ? 2.502 -11.443 -3.819 1.00 97.69 84 ALA A C 1
ATOM 656 O O . ALA A 1 84 ? 2.805 -10.255 -3.920 1.00 97.69 84 ALA A O 1
ATOM 657 N N . ARG A 1 85 ? 3.327 -12.352 -3.276 1.00 98.06 85 ARG A N 1
ATOM 658 C CA . ARG A 1 85 ? 4.677 -12.018 -2.811 1.00 98.06 85 ARG A CA 1
ATOM 659 C C . ARG A 1 85 ? 5.552 -11.547 -3.971 1.00 98.06 85 ARG A C 1
ATOM 661 O O . ARG A 1 85 ? 6.121 -10.472 -3.863 1.00 98.06 85 ARG A O 1
ATOM 668 N N . ALA A 1 86 ? 5.573 -12.265 -5.092 1.00 98.12 86 ALA A N 1
ATOM 669 C CA . ALA A 1 86 ? 6.347 -11.887 -6.273 1.00 98.12 86 ALA A CA 1
ATOM 670 C C . ALA A 1 86 ? 5.961 -10.495 -6.809 1.00 98.12 86 ALA A C 1
ATOM 672 O O . ALA A 1 86 ? 6.829 -9.690 -7.145 1.00 98.12 86 ALA A O 1
ATOM 673 N N . GLN A 1 87 ? 4.663 -10.177 -6.847 1.00 97.69 87 GLN A N 1
ATOM 674 C CA . GLN A 1 87 ? 4.185 -8.861 -7.271 1.00 97.69 87 GLN A CA 1
ATOM 675 C C . GLN A 1 87 ? 4.579 -7.754 -6.285 1.00 97.69 87 GLN A C 1
ATOM 677 O O . GLN A 1 87 ? 5.013 -6.685 -6.714 1.00 97.69 87 GLN A O 1
ATOM 682 N N . LEU A 1 88 ? 4.461 -8.003 -4.977 1.00 98.00 88 LEU A N 1
ATOM 683 C CA . LEU A 1 88 ? 4.881 -7.059 -3.938 1.00 98.00 88 LEU A CA 1
ATOM 684 C C . LEU A 1 88 ? 6.397 -6.825 -3.957 1.00 98.00 88 LEU A C 1
ATOM 686 O O . LEU A 1 88 ? 6.825 -5.676 -3.868 1.00 98.00 88 LEU A O 1
ATOM 690 N N . ASP A 1 89 ? 7.192 -7.877 -4.150 1.00 98.00 89 ASP A N 1
ATOM 691 C CA . ASP A 1 89 ? 8.652 -7.798 -4.226 1.00 98.00 89 ASP A CA 1
ATOM 692 C C . ASP A 1 89 ? 9.096 -6.995 -5.453 1.00 98.00 89 ASP A C 1
ATOM 694 O O . ASP A 1 89 ? 9.956 -6.119 -5.343 1.00 98.00 89 ASP A O 1
ATOM 698 N N . ARG A 1 90 ? 8.448 -7.207 -6.607 1.00 98.12 90 ARG A N 1
ATOM 699 C CA . ARG A 1 90 ? 8.657 -6.386 -7.808 1.00 98.12 90 ARG A CA 1
ATOM 700 C C . ARG A 1 90 ? 8.333 -4.916 -7.540 1.00 98.12 90 ARG A C 1
ATOM 702 O O . ARG A 1 90 ? 9.153 -4.041 -7.808 1.00 98.12 90 ARG A O 1
ATOM 709 N N . TYR A 1 91 ? 7.163 -4.635 -6.966 1.00 97.81 91 TYR A N 1
ATOM 710 C CA . TYR A 1 91 ? 6.770 -3.266 -6.638 1.00 97.81 91 TYR A CA 1
ATOM 711 C C . TYR A 1 91 ? 7.736 -2.597 -5.657 1.00 97.81 91 TYR A C 1
ATOM 713 O O . TYR A 1 91 ? 8.030 -1.413 -5.818 1.00 97.81 91 TYR A O 1
ATOM 721 N N . HIS A 1 92 ? 8.241 -3.344 -4.674 1.00 96.31 92 HIS A N 1
ATOM 722 C CA . HIS A 1 92 ? 9.237 -2.871 -3.722 1.00 96.31 92 HIS A CA 1
ATOM 723 C C . HIS A 1 92 ? 10.577 -2.571 -4.400 1.00 96.31 92 HIS A C 1
ATOM 725 O O . HIS A 1 92 ? 11.135 -1.498 -4.182 1.00 96.31 92 HIS A O 1
ATOM 731 N N . ALA A 1 93 ? 11.075 -3.472 -5.249 1.00 96.38 93 ALA A N 1
ATOM 732 C CA . ALA A 1 93 ? 12.327 -3.280 -5.973 1.00 96.38 93 ALA A CA 1
ATOM 733 C C . ALA A 1 93 ? 12.289 -2.024 -6.860 1.00 96.38 93 ALA A C 1
ATOM 735 O O . ALA A 1 93 ? 13.219 -1.218 -6.816 1.00 96.38 93 ALA A O 1
ATOM 736 N N . GLU A 1 94 ? 11.194 -1.819 -7.597 1.00 97.12 94 GLU A N 1
ATOM 737 C CA . GLU A 1 94 ? 10.992 -0.630 -8.435 1.00 97.12 94 GLU A CA 1
ATOM 738 C C . GLU A 1 94 ? 10.943 0.660 -7.600 1.00 97.12 94 GLU A C 1
ATOM 740 O O . GLU A 1 94 ? 11.613 1.637 -7.935 1.00 97.12 94 GLU A O 1
ATOM 745 N N . LEU A 1 95 ? 10.235 0.652 -6.465 1.00 95.12 95 LEU A N 1
ATOM 746 C CA . LEU A 1 95 ? 10.187 1.799 -5.554 1.00 95.12 95 LEU A CA 1
ATOM 747 C C . LEU A 1 95 ? 11.570 2.131 -4.975 1.00 95.12 95 LEU A C 1
ATOM 749 O O . LEU A 1 95 ? 11.968 3.293 -4.948 1.00 95.12 95 LEU A O 1
ATOM 753 N N . ILE A 1 96 ? 12.324 1.124 -4.524 1.00 93.75 96 ILE A N 1
ATOM 754 C CA . ILE A 1 96 ? 13.675 1.321 -3.981 1.00 93.75 96 ILE A CA 1
ATOM 755 C C . ILE A 1 96 ? 14.631 1.840 -5.056 1.00 93.75 96 ILE A C 1
ATOM 757 O O . ILE A 1 96 ? 15.444 2.720 -4.768 1.00 93.75 96 ILE A O 1
ATOM 761 N N . ALA A 1 97 ? 14.538 1.337 -6.288 1.00 94.06 97 ALA A N 1
ATOM 762 C CA . ALA A 1 97 ? 15.316 1.857 -7.408 1.00 94.06 97 ALA A CA 1
ATOM 763 C C . ALA A 1 97 ? 14.988 3.337 -7.673 1.00 94.06 97 ALA A C 1
ATOM 765 O O . ALA A 1 97 ? 15.905 4.157 -7.749 1.00 94.06 97 ALA A O 1
ATOM 766 N N . GLY A 1 98 ? 13.699 3.694 -7.710 1.00 93.94 98 GLY A N 1
ATOM 767 C CA . GLY A 1 98 ? 13.240 5.076 -7.869 1.00 93.94 98 GLY A CA 1
ATOM 768 C C . GLY A 1 98 ? 13.714 6.006 -6.748 1.00 93.94 98 GLY A C 1
ATOM 769 O O . GLY A 1 98 ? 14.214 7.097 -7.020 1.00 93.94 98 GLY A O 1
ATOM 770 N N . LEU A 1 99 ? 13.642 5.561 -5.489 1.00 90.44 99 LEU A N 1
ATOM 771 C CA . LEU A 1 99 ? 14.140 6.311 -4.329 1.00 90.44 99 LEU A CA 1
ATOM 772 C C . LEU A 1 99 ? 15.661 6.511 -4.376 1.00 90.44 99 LEU A C 1
ATOM 774 O O . LEU A 1 99 ? 16.146 7.601 -4.088 1.00 90.44 99 LEU A O 1
ATOM 778 N N . ARG A 1 100 ? 16.427 5.487 -4.772 1.00 90.19 100 ARG A N 1
ATOM 779 C CA . ARG A 1 100 ? 17.889 5.595 -4.920 1.00 90.19 100 ARG A CA 1
ATOM 780 C C . ARG A 1 100 ? 18.283 6.582 -6.014 1.00 90.19 100 ARG A C 1
ATOM 782 O O . ARG A 1 100 ? 19.189 7.376 -5.792 1.00 90.19 100 ARG A O 1
ATOM 789 N N . ALA A 1 101 ? 17.587 6.562 -7.150 1.00 89.50 101 ALA A N 1
ATOM 790 C CA . ALA A 1 101 ? 17.789 7.542 -8.216 1.00 89.50 101 ALA A CA 1
ATOM 791 C C . ALA A 1 101 ? 17.414 8.967 -7.758 1.00 89.50 101 ALA A C 1
ATOM 793 O O . ALA A 1 101 ? 18.108 9.932 -8.067 1.00 89.50 101 ALA A O 1
ATOM 794 N N . SER A 1 102 ? 16.357 9.081 -6.952 1.00 81.44 102 SER A N 1
ATOM 795 C CA . SER A 1 102 ? 15.830 10.335 -6.398 1.00 81.44 102 SER A CA 1
ATOM 796 C C . SER A 1 102 ? 16.692 10.948 -5.290 1.00 81.44 102 SER A C 1
ATOM 798 O O . SER A 1 102 ? 16.713 12.167 -5.138 1.00 81.44 102 SER A O 1
ATOM 800 N N . ASN A 1 103 ? 17.458 10.145 -4.546 1.00 66.12 103 ASN A N 1
ATOM 801 C CA . ASN A 1 103 ? 18.419 10.633 -3.547 1.00 66.12 103 ASN A CA 1
ATOM 802 C C . ASN A 1 103 ? 19.608 11.405 -4.164 1.00 66.12 103 ASN A C 1
ATOM 804 O O . ASN A 1 103 ? 20.414 11.960 -3.422 1.00 66.12 103 ASN A O 1
ATOM 808 N N . GLY A 1 104 ? 19.700 11.481 -5.500 1.00 53.53 104 GLY A N 1
ATOM 809 C CA . GLY A 1 104 ? 20.554 12.421 -6.237 1.00 53.53 104 GLY A CA 1
ATOM 810 C C . GLY A 1 104 ? 19.891 13.766 -6.587 1.00 53.53 104 GLY A C 1
ATOM 811 O O . GLY A 1 104 ? 20.547 14.610 -7.191 1.00 53.53 104 GLY A O 1
ATOM 812 N N . GLY A 1 105 ? 18.619 13.982 -6.224 1.00 47.34 105 GLY A N 1
ATOM 813 C CA . GLY A 1 105 ? 17.868 15.217 -6.472 1.00 47.34 105 GLY A CA 1
ATOM 814 C C . GLY A 1 105 ? 16.430 14.959 -6.927 1.00 47.34 105 GLY A C 1
ATOM 815 O O . GLY A 1 105 ? 16.147 14.965 -8.121 1.00 47.34 105 GLY A O 1
ATOM 816 N N . TYR A 1 106 ? 15.496 14.773 -5.991 1.00 45.00 106 TYR A N 1
ATOM 817 C CA . TYR A 1 106 ? 14.068 14.798 -6.309 1.00 45.00 106 TYR A CA 1
ATOM 818 C C . TYR A 1 106 ? 13.507 16.208 -6.140 1.00 45.00 106 TYR A C 1
ATOM 820 O O . TYR A 1 106 ? 13.357 16.703 -5.023 1.00 45.00 106 TYR A O 1
ATOM 828 N N . ALA A 1 107 ? 13.162 16.839 -7.260 1.00 44.66 107 ALA A N 1
ATOM 829 C CA . ALA A 1 107 ? 12.251 17.971 -7.284 1.00 44.66 107 ALA A CA 1
ATOM 830 C C . ALA A 1 107 ? 10.847 17.429 -7.608 1.00 44.66 107 ALA A C 1
ATOM 832 O O . ALA A 1 107 ? 10.661 16.891 -8.704 1.00 44.66 107 ALA A O 1
ATOM 833 N N . PRO A 1 108 ? 9.853 17.529 -6.702 1.00 48.09 108 PRO A N 1
ATOM 834 C CA . PRO A 1 108 ? 8.484 17.167 -7.047 1.00 48.09 108 PRO A CA 1
ATOM 835 C C . PRO A 1 108 ? 8.046 17.979 -8.264 1.00 48.09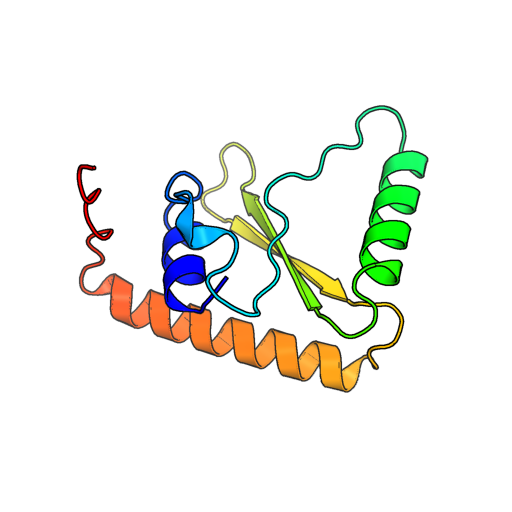 108 PRO A C 1
ATOM 837 O O . PRO A 1 108 ? 8.307 19.184 -8.320 1.00 48.09 108 PRO A O 1
ATOM 840 N N . ARG A 1 109 ? 7.390 17.333 -9.241 1.00 46.50 109 ARG A N 1
ATOM 841 C CA . ARG A 1 109 ? 6.818 18.055 -10.385 1.00 46.50 109 ARG A CA 1
ATOM 842 C C . ARG A 1 109 ? 5.928 19.171 -9.839 1.00 46.50 109 ARG A C 1
ATOM 844 O O . ARG A 1 109 ? 4.955 18.910 -9.131 1.00 46.50 109 ARG A O 1
ATOM 851 N N . GLY A 1 110 ? 6.330 20.411 -10.120 1.00 42.59 110 GLY A N 1
ATOM 852 C CA . GLY A 1 110 ? 5.612 21.605 -9.704 1.00 42.59 110 GLY A CA 1
ATOM 853 C C . GLY A 1 110 ? 4.162 21.535 -10.167 1.00 42.59 110 GLY A C 1
ATOM 854 O O . GLY A 1 110 ? 3.869 20.982 -11.228 1.00 42.59 110 GLY A O 1
ATOM 855 N N . ARG A 1 111 ? 3.258 22.074 -9.342 1.00 40.97 111 ARG A N 1
ATOM 856 C CA . ARG A 1 111 ? 1.839 22.233 -9.677 1.00 40.97 111 ARG A CA 1
ATOM 857 C C . ARG A 1 111 ? 1.738 22.864 -11.064 1.00 40.97 111 ARG A C 1
ATOM 859 O O . ARG A 1 111 ? 2.070 24.036 -11.215 1.00 40.97 111 ARG A O 1
ATOM 866 N N . GLY A 1 112 ? 1.266 22.102 -12.047 1.00 35.81 112 GLY A N 1
ATOM 867 C CA . GLY A 1 112 ? 0.677 22.699 -13.235 1.00 35.81 112 GLY A CA 1
ATOM 868 C C . GLY A 1 112 ? -0.507 23.521 -12.752 1.00 35.81 112 GLY A C 1
ATOM 869 O O . GLY A 1 112 ? -1.467 22.965 -12.217 1.00 35.81 112 GLY A O 1
ATOM 870 N N . THR A 1 113 ? -0.376 24.842 -12.810 1.00 39.53 113 THR A N 1
ATOM 871 C CA . THR A 1 113 ? -1.506 25.751 -12.657 1.00 39.53 113 THR A CA 1
ATOM 872 C C . THR A 1 113 ? -2.531 25.413 -13.732 1.00 39.53 113 THR A C 1
ATOM 874 O O . THR A 1 113 ? -2.144 25.109 -14.861 1.00 39.53 113 THR A O 1
ATOM 877 N N . ALA A 1 114 ? -3.796 25.401 -13.309 1.00 37.78 114 ALA A N 1
ATOM 878 C CA . ALA A 1 114 ? -4.979 25.172 -14.131 1.00 37.78 114 ALA A CA 1
ATOM 879 C C . ALA A 1 114 ? -4.997 26.005 -15.419 1.00 37.78 114 ALA A C 1
ATOM 881 O O . ALA A 1 114 ? -4.426 27.121 -15.403 1.00 37.78 114 ALA A O 1
#

Solvent-accessible surface area (backbone atoms only — not comparable to full-atom values): 6877 Å² total; per-residue (Å²): 30,34,72,68,52,45,50,45,32,74,78,35,73,86,63,71,52,84,70,47,72,77,57,41,87,51,44,67,51,88,78,86,87,54,89,88,40,77,61,51,44,51,49,53,53,49,52,51,15,64,77,37,28,81,41,58,36,35,31,82,44,70,48,89,94,52,98,57,70,43,80,46,80,45,64,14,69,72,45,53,72,64,63,48,47,54,52,51,52,51,55,49,53,53,47,52,51,52,50,60,64,33,77,78,69,71,74,77,83,71,82,77,76,130

Sequence (114 aa):
MDADTELSYVMAPSSLGGNAWNCGDRLWIIDWIAPFSRDDNRALRRALAERHPDSVGRSLRVRRGGDTARVKEYRGRALDAAAARAQLDRYHAELIAGLRASNGGYAPRGRGTA

Mean predicted aligned error: 5.95 Å

InterPro domains:
  IPR003996 RTX toxin-activating protein C, bacteria [PF02794] (1-74)
  IPR003996 RTX toxin-activating protein C, bacteria [PR01489] (14-36)
  IPR003996 RTX toxin-activating protein C, bacteria [PR01489] (70-91)

Radius of gyration: 15.41 Å; Cα contacts (8 Å, |Δi|>4): 112; chains: 1; bounding box: 36×43×31 Å

Organism: NCBI:txid1331284

Foldseek 3Di:
DDLVLVLVCVVPVVLDDPCSPPVDDAAEDSDDDDPPDPVSNVVVLLVVLAVCQQDKYWYWADDVVDPDIDIDIHHHNNDDPVVSVVVVVVSVVSSVVVVVVCVVPDDDDDDPDD

Secondary structure (DSSP, 8-state):
--HHHHHHHHH-GGG--GGGGS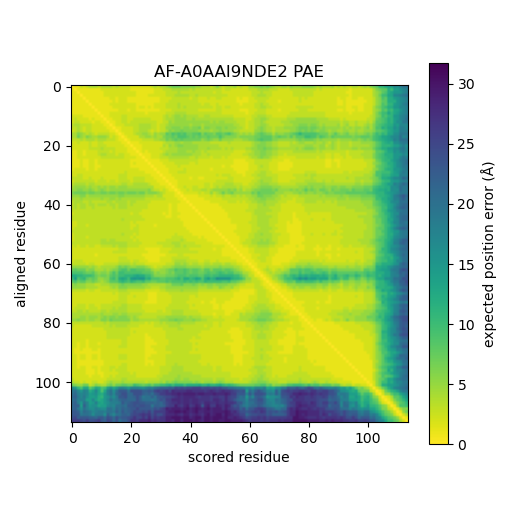SSS-EE-------S-HHHHHHHHHHHHHHSTT-EEEEEEEPTT-S-EEEEEEE-SSS-HHHHHHHHHHHHHHHHHHHHHHTTT---------

Nearest PDB structures (foldseek):
  4whn-assembly2_D  TM=9.204E-01  e=3.048E-07  Actinobacillus pleuropneumoniae
  3zzp-assembly1_A  TM=4.832E-01  e=7.703E+00  Thermus thermophilus
  3zkb-assembly8_M  TM=3.504E-01  e=3.837E+00  Mycobacterium tuberculosis
  3zkb-as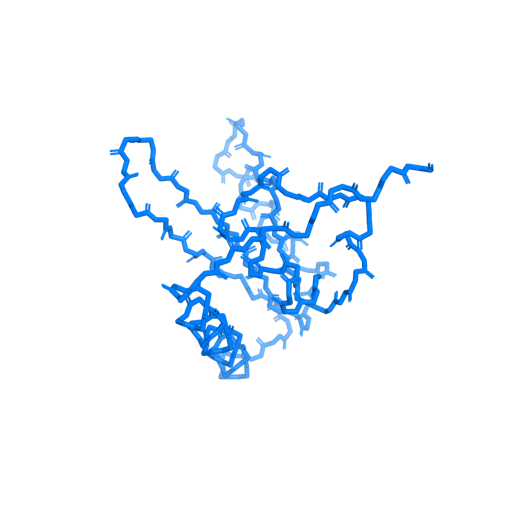sembly1_C  TM=4.645E-01  e=9.925E+00  Mycobacterium tuberculosis